Protein AF-A0A960TYN6-F1 (afdb_monomer_lite)

Foldseek 3Di:
DDPDDPFDLCLLLVQQLQLCLVPNNVSSALVSSCVRSVHDSVVVCVVQVHSVSSVVVSVVVLVVVLVVVLVVLCPDPPNVSSVVCSVCSVVVCCVVPVSSND

Sequence (102 aa):
MGRSSKYSKEQIVTSAAELIAEGGVQAATMTAIAKRSGAPIGSLYHRYPSREALLAELWLDLIEQFQAGLTSTLDGDPPLEAAVATALYAVRWTREKPVESR

Secondary structure (DSSP, 8-state):
-PPPPSS-HHHHHHHHHHHHHHH-GGG--HHHHHHHHT--HHHHHHH-SSHHHHHHHHHHHHHHHHHHHHHHTTT-SSHHHHHHHHHHHHHHHHHH-TTTT-

Radius of gyration: 16.77 Å; chains: 1; bounding box: 36×18×50 Å

Structure (mmCIF, N/CA/C/O backbone):
data_AF-A0A960TYN6-F1
#
_entry.id   AF-A0A960TYN6-F1
#
loop_
_atom_site.group_PDB
_atom_site.id
_atom_site.type_symbol
_atom_site.label_atom_id
_atom_site.label_alt_id
_atom_site.label_comp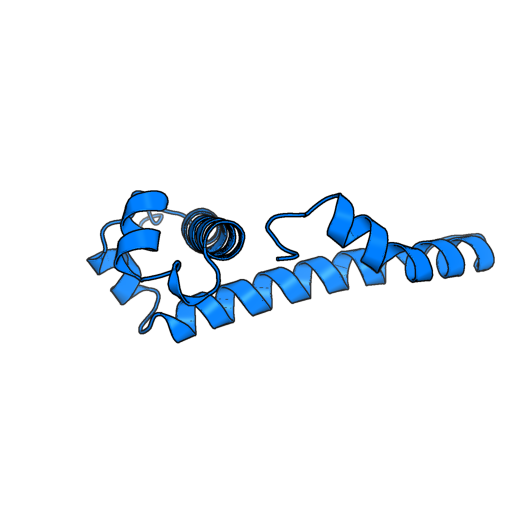_id
_atom_site.label_asym_id
_atom_site.label_entity_id
_atom_site.label_seq_id
_atom_site.pdbx_PDB_ins_code
_atom_site.Cartn_x
_atom_site.Cartn_y
_atom_site.Cartn_z
_atom_site.occupancy
_atom_site.B_iso_or_equiv
_atom_site.auth_seq_id
_atom_site.auth_comp_id
_atom_site.auth_asym_id
_atom_site.auth_atom_id
_atom_site.pdbx_PDB_model_num
ATOM 1 N N . MET A 1 1 ? 15.837 1.195 24.377 1.00 37.19 1 MET A N 1
ATOM 2 C CA . MET A 1 1 ? 15.425 0.151 23.413 1.00 37.19 1 MET A CA 1
ATOM 3 C C . MET A 1 1 ? 13.909 0.043 23.450 1.00 37.19 1 MET A C 1
ATOM 5 O O . MET A 1 1 ? 13.371 -0.425 24.446 1.00 37.19 1 MET A O 1
ATOM 9 N N . GLY A 1 2 ? 13.218 0.586 22.444 1.00 51.34 2 GLY A N 1
ATOM 10 C CA . GLY A 1 2 ? 11.756 0.528 22.366 1.00 51.34 2 GLY A CA 1
ATOM 11 C C . GLY A 1 2 ? 11.295 -0.916 22.185 1.00 51.34 2 GLY A C 1
ATOM 12 O O . GLY A 1 2 ? 11.890 -1.656 21.405 1.00 51.34 2 GLY A O 1
ATOM 13 N N . ARG A 1 3 ? 10.274 -1.333 22.942 1.00 54.22 3 ARG A N 1
ATOM 14 C CA . ARG A 1 3 ? 9.637 -2.648 22.790 1.00 54.22 3 ARG A CA 1
ATOM 15 C C . ARG A 1 3 ? 9.293 -2.856 21.313 1.00 54.22 3 ARG A C 1
ATOM 17 O O . ARG A 1 3 ? 8.551 -2.047 20.760 1.00 54.22 3 ARG A O 1
ATOM 24 N N . SER A 1 4 ? 9.813 -3.926 20.706 1.00 54.16 4 SER A N 1
ATOM 25 C CA . SER A 1 4 ? 9.393 -4.357 19.370 1.00 54.16 4 SER A CA 1
ATOM 26 C C . SER A 1 4 ? 7.867 -4.436 19.354 1.00 54.16 4 SER A C 1
ATOM 28 O O . SER A 1 4 ? 7.259 -5.103 20.199 1.00 54.16 4 SER A O 1
ATOM 30 N N . SER A 1 5 ? 7.249 -3.658 18.469 1.00 64.44 5 SER A N 1
ATOM 31 C CA . SER A 1 5 ? 5.806 -3.683 18.273 1.00 64.44 5 SER A CA 1
ATOM 32 C C . SER A 1 5 ? 5.436 -5.107 17.873 1.00 64.44 5 SER A C 1
ATOM 34 O O . SER A 1 5 ? 5.907 -5.584 16.849 1.00 64.44 5 SER A O 1
ATOM 36 N N . LYS A 1 6 ? 4.600 -5.793 18.667 1.00 69.50 6 LYS A N 1
ATOM 37 C CA . LYS A 1 6 ? 4.150 -7.166 18.355 1.00 69.50 6 LYS A CA 1
ATOM 38 C C . LYS A 1 6 ? 3.460 -7.285 16.986 1.00 69.50 6 LYS A C 1
ATOM 40 O O . LYS A 1 6 ? 3.333 -8.393 16.484 1.00 69.50 6 LYS A O 1
ATOM 45 N N . TYR A 1 7 ? 3.033 -6.157 16.423 1.00 77.94 7 TYR A N 1
ATOM 46 C CA . TYR A 1 7 ? 2.420 -6.039 15.106 1.00 77.94 7 TYR A CA 1
ATOM 47 C C . TYR A 1 7 ? 3.256 -5.083 14.271 1.00 77.94 7 TYR A C 1
ATOM 49 O O . TYR A 1 7 ? 3.515 -3.950 14.709 1.00 77.94 7 TYR A O 1
ATOM 57 N N . SER A 1 8 ? 3.709 -5.551 13.116 1.00 85.38 8 SER A N 1
ATOM 58 C CA . SER A 1 8 ? 4.566 -4.758 12.243 1.00 85.38 8 SER A CA 1
ATOM 59 C C . SER A 1 8 ? 3.740 -3.716 11.483 1.00 85.38 8 SER A C 1
ATOM 61 O O . SER A 1 8 ? 2.522 -3.859 11.332 1.00 85.38 8 SER A O 1
ATOM 63 N N . LYS A 1 9 ? 4.393 -2.635 11.043 1.00 86.56 9 LYS A N 1
ATOM 64 C CA . LYS A 1 9 ? 3.768 -1.627 10.173 1.00 86.56 9 LYS A CA 1
ATOM 65 C C . LYS A 1 9 ? 3.205 -2.315 8.926 1.00 86.56 9 LYS A C 1
ATOM 67 O O . LYS A 1 9 ? 2.043 -2.123 8.583 1.00 86.56 9 LYS A O 1
ATOM 72 N N . GLU A 1 10 ? 4.007 -3.195 8.336 1.00 87.12 10 GLU A N 1
ATOM 73 C CA . GLU A 1 10 ? 3.689 -3.940 7.121 1.00 87.12 10 GLU A CA 1
ATOM 74 C C . GLU A 1 10 ? 2.401 -4.754 7.291 1.00 87.12 10 GLU A C 1
ATOM 76 O O . GLU A 1 10 ? 1.524 -4.685 6.442 1.00 87.12 10 GLU A O 1
ATOM 81 N N . GLN A 1 11 ? 2.207 -5.448 8.419 1.00 91.25 11 GLN A N 1
ATOM 82 C CA . GLN A 1 11 ? 0.976 -6.216 8.661 1.00 91.25 11 GLN A CA 1
ATOM 83 C C . GLN A 1 11 ? -0.287 -5.342 8.676 1.00 91.25 11 GLN A C 1
ATOM 85 O O . GLN A 1 11 ? -1.336 -5.752 8.172 1.00 91.25 11 GLN A O 1
ATOM 90 N N . ILE A 1 12 ? -0.205 -4.149 9.270 1.00 94.12 12 ILE A N 1
ATOM 91 C CA . ILE A 1 12 ? -1.338 -3.220 9.369 1.00 94.12 12 ILE A CA 1
ATOM 92 C C . ILE A 1 12 ? -1.662 -2.637 7.990 1.00 94.12 12 ILE A C 1
ATOM 94 O O . ILE A 1 12 ? -2.824 -2.634 7.581 1.00 94.12 12 ILE A O 1
ATOM 98 N N . VAL A 1 13 ? -0.632 -2.189 7.272 1.00 93.69 13 VAL A N 1
ATOM 99 C CA . VAL A 1 13 ? -0.743 -1.595 5.937 1.00 93.69 13 VAL A CA 1
ATOM 100 C C . VAL A 1 13 ? -1.257 -2.622 4.919 1.00 93.69 13 VAL A C 1
ATOM 102 O O . VAL A 1 13 ? -2.229 -2.342 4.218 1.00 93.69 13 VAL A O 1
ATOM 105 N N . THR A 1 14 ? -0.720 -3.848 4.913 1.00 93.56 14 THR A N 1
ATOM 106 C CA . THR A 1 14 ? -1.207 -4.944 4.054 1.00 93.56 14 THR A CA 1
ATOM 107 C C . THR A 1 14 ? -2.666 -5.288 4.348 1.00 93.56 14 THR A C 1
ATOM 109 O O . THR A 1 14 ? -3.463 -5.428 3.424 1.00 93.56 14 THR A O 1
ATOM 112 N N . SER A 1 15 ? -3.063 -5.341 5.625 1.00 96.31 15 SER A N 1
ATOM 113 C CA . SER A 1 15 ? -4.465 -5.592 5.994 1.00 96.31 15 SER A CA 1
ATOM 114 C C . SER A 1 15 ? -5.411 -4.518 5.451 1.00 96.31 15 SER A C 1
ATOM 116 O O . SER A 1 15 ? -6.542 -4.824 5.073 1.00 96.31 15 SER A O 1
ATOM 118 N N . ALA A 1 16 ? -4.974 -3.256 5.425 1.00 97.12 16 ALA A N 1
ATOM 119 C CA . ALA A 1 16 ? -5.750 -2.178 4.828 1.00 97.12 16 ALA A CA 1
ATOM 120 C C . ALA A 1 16 ? -5.857 -2.340 3.306 1.00 97.12 16 ALA A C 1
ATOM 122 O O . ALA A 1 16 ? -6.967 -2.259 2.789 1.00 97.12 16 ALA A O 1
ATOM 123 N N . ALA A 1 17 ? -4.755 -2.644 2.613 1.00 96.81 17 ALA A N 1
ATOM 124 C CA . ALA A 1 17 ? -4.754 -2.882 1.167 1.00 96.81 17 ALA A CA 1
ATOM 125 C C . ALA A 1 17 ? -5.716 -4.011 0.761 1.00 96.81 17 ALA A C 1
ATOM 127 O O . ALA A 1 17 ? -6.529 -3.838 -0.143 1.00 96.81 17 ALA A O 1
ATOM 128 N N . GLU A 1 18 ? -5.700 -5.137 1.477 1.00 96.94 18 GLU A N 1
ATOM 129 C CA . GLU A 1 18 ? -6.606 -6.262 1.212 1.00 96.94 18 GLU A CA 1
ATOM 130 C C . GLU A 1 18 ? -8.081 -5.881 1.386 1.00 96.94 18 GLU A C 1
ATOM 132 O O . GLU A 1 18 ? -8.914 -6.214 0.546 1.00 96.94 18 GLU A O 1
ATOM 137 N N . LEU A 1 19 ? -8.418 -5.141 2.448 1.00 98.00 19 LEU A N 1
ATOM 138 C CA . LEU A 1 19 ? -9.790 -4.677 2.668 1.00 98.00 19 LEU A CA 1
ATOM 139 C C . LEU A 1 19 ? -10.260 -3.740 1.549 1.00 98.00 19 LEU A C 1
ATOM 141 O O . LEU A 1 19 ? -11.413 -3.831 1.127 1.00 98.00 19 LEU A O 1
ATOM 145 N N . ILE A 1 20 ? -9.376 -2.869 1.055 1.00 97.50 20 ILE A N 1
ATOM 146 C CA . ILE A 1 20 ? -9.670 -1.990 -0.084 1.00 97.50 20 ILE A CA 1
ATOM 147 C C . ILE A 1 20 ? -9.894 -2.819 -1.349 1.00 97.50 20 ILE A C 1
ATOM 149 O O . ILE A 1 20 ? -10.896 -2.629 -2.034 1.00 97.50 20 ILE A O 1
ATOM 153 N N . ALA A 1 21 ? -9.021 -3.787 -1.619 1.00 95.94 21 ALA A N 1
ATOM 154 C CA . ALA A 1 21 ? -9.122 -4.662 -2.781 1.00 95.94 21 ALA A CA 1
ATOM 155 C C . ALA A 1 21 ? -10.385 -5.544 -2.780 1.00 95.94 21 ALA A C 1
ATOM 157 O O . ALA A 1 21 ? -10.846 -5.959 -3.848 1.00 95.94 21 ALA A O 1
ATOM 158 N N . GLU A 1 22 ? -10.930 -5.865 -1.605 1.00 96.50 22 GLU A N 1
ATOM 159 C CA . GLU A 1 22 ? -12.142 -6.673 -1.441 1.00 96.50 22 GLU A CA 1
ATOM 160 C C . GLU A 1 22 ? -13.438 -5.851 -1.489 1.00 96.50 22 GLU A C 1
ATOM 162 O O . GLU A 1 22 ? -14.433 -6.319 -2.041 1.00 96.50 22 GLU A O 1
ATOM 167 N N . GLY A 1 23 ? -13.453 -4.652 -0.895 1.00 95.56 23 GLY A N 1
ATOM 168 C CA . GLY A 1 23 ? -14.692 -3.903 -0.643 1.00 95.56 23 GLY A CA 1
ATOM 169 C C . GLY A 1 23 ? -14.604 -2.395 -0.869 1.00 95.56 23 GLY A C 1
ATOM 170 O O . GLY A 1 23 ? -15.478 -1.655 -0.416 1.00 95.56 23 GLY A O 1
ATOM 171 N N . GLY A 1 24 ? -13.557 -1.932 -1.546 1.00 95.62 24 GLY A N 1
ATOM 172 C CA . GLY A 1 24 ? -13.282 -0.521 -1.770 1.00 95.62 24 GLY A CA 1
ATOM 173 C C . GLY A 1 24 ? -12.787 0.202 -0.518 1.00 95.62 24 GLY A C 1
ATOM 174 O O . GLY A 1 24 ? -12.722 -0.336 0.590 1.00 95.62 24 GLY A O 1
ATOM 175 N N . VAL A 1 25 ? -12.453 1.481 -0.688 1.00 95.12 25 VAL A N 1
ATOM 176 C CA . VAL A 1 25 ? -11.833 2.317 0.354 1.00 95.12 25 VAL A CA 1
ATOM 177 C C . VAL A 1 25 ? -12.665 2.352 1.646 1.00 95.12 25 VAL A C 1
ATOM 179 O O . VAL A 1 25 ? -12.122 2.427 2.749 1.00 95.12 25 VAL A O 1
ATOM 182 N N . GLN A 1 26 ? -13.990 2.257 1.539 1.00 95.81 26 GLN A N 1
ATOM 183 C CA . GLN A 1 26 ? -14.933 2.281 2.659 1.00 95.81 26 GLN A CA 1
ATOM 184 C C . GLN A 1 26 ? -14.851 1.022 3.540 1.00 95.81 26 GLN A C 1
ATOM 186 O O . GLN A 1 26 ? -15.126 1.113 4.736 1.00 95.81 26 GLN A O 1
ATOM 191 N N . ALA A 1 27 ? -14.434 -0.126 2.993 1.00 97.31 27 ALA A N 1
ATOM 192 C CA . ALA A 1 27 ? -14.278 -1.369 3.752 1.00 97.31 27 ALA A CA 1
ATOM 193 C C . ALA A 1 27 ? -13.091 -1.323 4.733 1.00 97.31 27 ALA A C 1
ATOM 195 O O . ALA A 1 27 ? -13.127 -1.955 5.793 1.00 97.31 27 ALA A O 1
ATOM 196 N N . ALA A 1 28 ? -12.068 -0.517 4.433 1.00 97.50 28 ALA A N 1
ATOM 197 C CA . ALA A 1 28 ? -10.903 -0.298 5.285 1.00 97.50 28 ALA A CA 1
ATOM 198 C C . ALA A 1 28 ? -11.213 0.655 6.456 1.00 97.50 28 ALA A C 1
ATOM 200 O O . ALA A 1 28 ? -10.713 1.778 6.546 1.00 97.50 28 ALA A O 1
ATOM 201 N N . THR A 1 29 ? -12.080 0.216 7.368 1.00 97.81 29 THR A N 1
ATOM 202 C CA . THR A 1 29 ? -12.332 0.907 8.642 1.00 97.81 29 THR A CA 1
ATOM 203 C C . THR A 1 29 ? -11.253 0.560 9.670 1.00 97.81 29 THR A C 1
ATOM 205 O O . THR A 1 29 ? -10.708 -0.541 9.644 1.00 97.81 29 THR A O 1
ATOM 208 N N . MET A 1 30 ? -10.993 1.439 10.645 1.00 97.50 30 MET A N 1
ATOM 209 C CA . MET A 1 30 ? -10.026 1.159 11.727 1.00 97.50 30 MET A CA 1
ATOM 210 C C . MET A 1 30 ? -10.322 -0.155 12.464 1.00 97.50 30 MET A C 1
ATOM 212 O O . MET A 1 30 ? -9.409 -0.900 12.809 1.00 97.50 30 MET A O 1
ATOM 216 N N . THR A 1 31 ? -11.604 -0.475 12.657 1.00 97.69 31 THR A N 1
ATOM 217 C CA . THR A 1 31 ? -12.025 -1.726 13.303 1.00 97.69 31 THR A CA 1
ATOM 218 C C . THR A 1 31 ? -11.777 -2.938 12.408 1.00 97.69 31 THR A C 1
ATOM 220 O O . THR A 1 31 ? -11.281 -3.957 12.887 1.00 97.69 31 THR A O 1
ATOM 223 N N . ALA A 1 32 ? -12.082 -2.840 11.110 1.00 98.12 32 ALA A N 1
ATOM 224 C CA . ALA A 1 32 ? -11.824 -3.918 10.159 1.00 98.12 32 ALA A CA 1
ATOM 225 C C . ALA A 1 32 ? -10.319 -4.194 10.014 1.00 98.12 32 ALA A C 1
ATOM 227 O O . ALA A 1 32 ? -9.908 -5.353 10.046 1.00 98.12 32 ALA A O 1
ATOM 228 N N . ILE A 1 33 ? -9.498 -3.141 9.947 1.00 97.62 33 ILE A N 1
ATOM 229 C CA . ILE A 1 33 ? -8.037 -3.252 9.863 1.00 97.62 33 ILE A CA 1
ATOM 230 C C . ILE A 1 33 ? -7.473 -3.869 11.148 1.00 97.62 33 ILE A C 1
ATOM 232 O O . ILE A 1 33 ? -6.672 -4.798 11.074 1.00 97.62 33 ILE A O 1
ATOM 236 N N . ALA A 1 34 ? -7.919 -3.425 12.329 1.00 96.06 34 ALA A N 1
ATOM 237 C CA . ALA A 1 34 ? -7.516 -4.018 13.609 1.00 96.06 34 ALA A CA 1
ATOM 238 C C . ALA A 1 34 ? -7.859 -5.516 13.668 1.00 96.06 34 ALA A C 1
ATOM 240 O O . ALA A 1 34 ? -7.017 -6.345 14.008 1.00 96.06 34 ALA A O 1
ATOM 241 N N . LYS A 1 35 ? -9.084 -5.877 13.265 1.00 96.69 35 LYS A N 1
ATOM 242 C CA . LYS A 1 35 ? -9.543 -7.270 13.236 1.00 96.69 35 LYS A CA 1
ATOM 243 C C . LYS A 1 35 ? -8.702 -8.134 12.295 1.00 96.69 35 LYS A C 1
ATOM 245 O O . LYS A 1 35 ? -8.330 -9.236 12.681 1.00 96.69 35 LYS A O 1
ATOM 250 N N . ARG A 1 36 ? -8.414 -7.653 11.081 1.00 96.38 36 ARG A N 1
ATOM 251 C CA . ARG A 1 36 ? -7.652 -8.405 10.072 1.00 96.38 36 ARG A CA 1
ATOM 252 C C . ARG A 1 36 ? -6.171 -8.527 10.430 1.00 96.38 36 ARG A C 1
ATOM 254 O O . ARG A 1 36 ? -5.625 -9.619 10.364 1.00 96.38 36 ARG A O 1
ATOM 261 N N . SER A 1 37 ? -5.555 -7.438 10.886 1.00 95.19 37 SER A N 1
ATOM 262 C CA . SER A 1 37 ? -4.142 -7.424 11.297 1.00 95.19 37 SER A CA 1
ATOM 263 C C . SER A 1 37 ? -3.877 -8.163 12.615 1.00 95.19 37 SER A C 1
ATOM 265 O O . SER A 1 37 ? -2.726 -8.426 12.959 1.00 95.19 37 SER A O 1
ATOM 267 N N . GLY A 1 38 ? -4.925 -8.458 13.393 1.00 93.94 38 GLY A N 1
ATOM 268 C CA . GLY A 1 38 ? -4.815 -9.015 14.742 1.00 93.94 38 GLY A CA 1
ATOM 269 C C . GLY A 1 38 ? -4.291 -8.019 15.784 1.00 93.94 38 GLY A C 1
ATOM 270 O O . GLY A 1 38 ? -4.083 -8.402 16.939 1.00 93.94 38 GLY A O 1
ATOM 271 N N . ALA A 1 39 ? -4.076 -6.757 15.401 1.00 92.94 39 ALA A N 1
ATOM 272 C CA . ALA A 1 39 ? -3.600 -5.708 16.286 1.00 92.94 39 ALA A CA 1
ATOM 273 C C . ALA A 1 39 ? -4.746 -5.155 17.157 1.00 92.94 39 ALA A C 1
ATOM 275 O O . ALA A 1 39 ? -5.848 -4.913 16.658 1.00 92.94 39 ALA A O 1
ATOM 276 N N . PRO A 1 40 ? -4.510 -4.877 18.454 1.00 93.31 40 PRO A N 1
ATOM 277 C CA . PRO A 1 40 ? -5.480 -4.173 19.280 1.00 93.31 40 PRO A CA 1
ATOM 278 C C . PRO A 1 40 ? -5.822 -2.811 18.675 1.00 93.31 40 PRO A C 1
ATOM 280 O O . PRO A 1 40 ? -4.928 -2.038 18.328 1.00 93.31 40 PRO A O 1
ATOM 283 N N . ILE A 1 41 ? -7.111 -2.473 18.624 1.00 94.75 41 ILE A N 1
ATOM 284 C CA . ILE A 1 41 ? -7.569 -1.213 18.023 1.00 94.75 41 ILE A CA 1
ATOM 285 C C . ILE A 1 41 ? -6.932 0.022 18.683 1.00 94.75 41 ILE A C 1
ATOM 287 O O . ILE A 1 41 ? -6.574 0.976 17.997 1.00 94.75 41 ILE A O 1
ATOM 291 N N . GLY A 1 42 ? -6.690 -0.026 20.000 1.00 92.44 42 GLY A N 1
ATOM 292 C CA . GLY A 1 42 ? -5.987 1.037 20.725 1.00 92.44 42 GLY A CA 1
ATOM 293 C C . GLY A 1 42 ? -4.526 1.204 20.292 1.00 92.44 42 GLY A C 1
ATOM 294 O O . GLY A 1 42 ? -4.037 2.326 20.212 1.00 92.44 42 GLY A O 1
ATOM 295 N N . SER A 1 43 ? -3.834 0.113 19.945 1.00 90.19 43 SER A N 1
ATOM 296 C CA . SER A 1 43 ? -2.480 0.179 19.376 1.00 90.19 43 SER A CA 1
ATOM 297 C C . SER A 1 43 ? -2.484 0.763 17.965 1.00 90.19 43 SER A C 1
ATOM 299 O O . SER A 1 43 ? -1.547 1.471 17.603 1.00 90.19 43 SER A O 1
ATOM 301 N N . LEU A 1 44 ? -3.545 0.503 17.195 1.00 93.38 44 LEU A N 1
ATOM 302 C CA . LEU A 1 44 ? -3.747 1.103 15.880 1.00 93.38 44 LEU A CA 1
ATOM 303 C C . LEU A 1 44 ? -3.900 2.621 15.990 1.00 93.38 44 LEU A C 1
ATOM 305 O O . LEU A 1 44 ? -3.143 3.334 15.348 1.00 93.38 44 LEU A O 1
ATOM 309 N N . TYR A 1 45 ? -4.793 3.111 16.858 1.00 94.00 45 TYR A N 1
ATOM 310 C CA . TYR A 1 45 ? -4.991 4.552 17.074 1.00 94.00 45 TYR A CA 1
ATOM 311 C C . TYR A 1 45 ? -3.772 5.257 17.674 1.00 94.00 45 TYR A C 1
ATOM 313 O O . TYR A 1 45 ? -3.520 6.421 17.379 1.00 94.00 45 TYR A O 1
ATOM 321 N N . HIS A 1 46 ? -2.987 4.558 18.496 1.00 91.94 46 HIS A N 1
ATOM 322 C CA . HIS A 1 46 ? -1.727 5.098 19.003 1.00 91.94 46 HIS A CA 1
ATOM 323 C C . HIS A 1 46 ? -0.712 5.346 17.876 1.00 91.94 46 HIS A C 1
ATOM 325 O O . HIS A 1 46 ? 0.105 6.258 17.973 1.00 91.94 46 HIS A O 1
ATOM 331 N N . ARG A 1 47 ? -0.709 4.513 16.828 1.00 92.00 47 ARG A N 1
ATOM 332 C CA . ARG A 1 47 ? 0.220 4.650 15.697 1.00 92.00 47 ARG A CA 1
ATOM 333 C C . ARG A 1 47 ? -0.326 5.552 14.598 1.00 92.00 47 ARG A C 1
ATOM 335 O O . ARG A 1 47 ? 0.408 6.373 14.065 1.00 92.00 47 ARG A O 1
ATOM 342 N N . TYR A 1 48 ? -1.605 5.397 14.298 1.00 94.88 48 TYR A N 1
ATOM 343 C CA . TYR A 1 48 ? -2.317 6.102 13.252 1.00 94.88 48 TYR A CA 1
ATOM 344 C C . TYR A 1 48 ? -3.412 6.949 13.899 1.00 94.88 48 TYR A C 1
ATOM 346 O O . TYR A 1 48 ? -4.432 6.399 14.322 1.00 94.88 48 TYR A O 1
ATOM 354 N N . PRO A 1 49 ? -3.234 8.278 13.985 1.00 93.81 49 PRO A N 1
ATOM 355 C CA . PRO A 1 49 ? -4.190 9.148 14.669 1.00 93.81 49 PRO A CA 1
ATOM 356 C C . PRO A 1 49 ? -5.572 9.154 13.999 1.00 93.81 49 PRO A C 1
ATOM 358 O O . PRO A 1 49 ? -6.569 9.486 14.638 1.00 93.81 49 PRO A O 1
ATOM 361 N N . SER A 1 50 ? -5.652 8.767 12.724 1.00 96.06 50 SER A N 1
ATOM 362 C CA . SER A 1 50 ? -6.898 8.611 11.981 1.00 96.06 50 SER A CA 1
ATOM 363 C C . SER A 1 50 ? -6.799 7.486 10.950 1.00 96.06 50 SER A C 1
ATOM 365 O O . SER A 1 50 ? -5.710 7.012 10.615 1.00 96.06 50 SER A O 1
ATOM 367 N N . ARG A 1 51 ? -7.957 7.088 10.409 1.00 95.75 51 ARG A N 1
ATOM 368 C CA . ARG A 1 51 ? -8.032 6.188 9.253 1.00 95.75 51 ARG A CA 1
ATOM 369 C C . ARG A 1 51 ? -7.287 6.784 8.064 1.00 95.75 51 ARG A C 1
ATOM 371 O O . ARG A 1 51 ? -6.554 6.084 7.383 1.00 95.75 51 ARG A O 1
ATOM 378 N N . GLU A 1 52 ? -7.452 8.078 7.841 1.00 97.06 52 GLU A N 1
ATOM 379 C CA . GLU A 1 52 ? -6.858 8.806 6.726 1.00 97.06 52 GLU A CA 1
ATOM 380 C C . GLU A 1 52 ? -5.330 8.821 6.830 1.00 97.06 52 GLU A C 1
ATOM 382 O O . GLU A 1 52 ? -4.664 8.649 5.817 1.00 97.06 52 GLU A O 1
ATOM 387 N N . ALA A 1 53 ? -4.770 8.936 8.041 1.00 96.44 53 ALA A N 1
ATOM 388 C CA . ALA A 1 53 ? -3.327 8.843 8.257 1.00 96.44 53 ALA A CA 1
ATOM 389 C C . ALA A 1 53 ? -2.777 7.454 7.888 1.00 96.44 53 ALA A C 1
ATOM 391 O O . ALA A 1 53 ? -1.741 7.356 7.238 1.00 96.44 53 ALA A O 1
ATOM 392 N N . LEU A 1 54 ? -3.496 6.385 8.249 1.00 96.19 54 LEU A N 1
ATOM 393 C CA . LEU A 1 54 ? -3.134 5.018 7.866 1.00 96.19 54 LEU A CA 1
ATOM 394 C C . LEU A 1 54 ? -3.207 4.829 6.347 1.00 96.19 54 LEU A C 1
ATOM 396 O O . LEU A 1 54 ? -2.281 4.299 5.743 1.00 96.19 54 LEU A O 1
ATOM 400 N N . LEU A 1 55 ? -4.291 5.292 5.720 1.00 96.50 55 LEU A N 1
ATOM 401 C CA . LEU A 1 55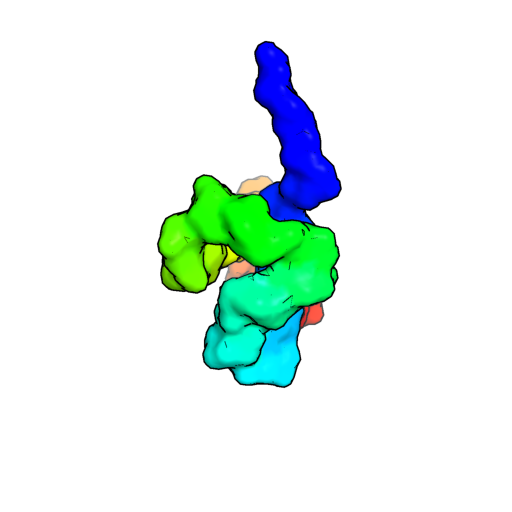 ? -4.469 5.180 4.273 1.00 96.50 55 LEU A CA 1
ATOM 402 C C . LEU A 1 55 ? -3.449 6.015 3.487 1.00 96.50 55 LEU A C 1
ATOM 404 O O . LEU A 1 55 ? -3.014 5.584 2.423 1.00 96.50 55 LEU A O 1
ATOM 408 N N . ALA A 1 56 ? -3.041 7.173 4.008 1.00 96.12 56 ALA A N 1
ATOM 409 C CA . ALA A 1 56 ? -1.968 7.969 3.423 1.00 96.12 56 ALA A CA 1
ATOM 410 C C . ALA A 1 56 ? -0.623 7.234 3.487 1.00 96.12 56 ALA A C 1
ATOM 412 O O . ALA A 1 56 ? 0.105 7.220 2.500 1.00 96.12 56 ALA A O 1
ATOM 413 N N . GLU A 1 57 ? -0.310 6.585 4.611 1.00 95.19 57 GLU A N 1
ATOM 414 C CA . GLU A 1 57 ? 0.906 5.776 4.741 1.00 95.19 57 GLU A CA 1
ATOM 415 C C . GLU A 1 57 ? 0.892 4.571 3.794 1.00 95.19 57 GLU A C 1
ATOM 417 O O . GLU A 1 57 ? 1.878 4.334 3.106 1.00 95.19 57 GLU A O 1
ATOM 422 N N . LEU A 1 58 ? -0.246 3.876 3.675 1.00 95.56 58 LEU A N 1
ATOM 423 C CA . LEU A 1 58 ? -0.429 2.825 2.672 1.00 95.56 58 LEU A CA 1
ATOM 424 C C . LEU A 1 58 ? -0.170 3.351 1.254 1.00 95.56 58 LEU A C 1
ATOM 426 O O . LEU A 1 58 ? 0.559 2.727 0.491 1.00 95.56 58 LEU A O 1
ATOM 430 N N . TRP A 1 59 ? -0.756 4.494 0.895 1.00 95.56 59 TRP A N 1
ATOM 431 C CA . TRP A 1 59 ? -0.568 5.086 -0.427 1.00 95.56 59 TRP A CA 1
ATOM 432 C C . TRP A 1 59 ? 0.902 5.416 -0.713 1.00 95.56 59 TRP A C 1
ATOM 434 O O . TRP A 1 59 ? 1.396 5.100 -1.795 1.00 95.56 59 TRP A O 1
ATOM 444 N N . LEU A 1 60 ? 1.598 6.017 0.258 1.00 95.44 60 LEU A N 1
ATOM 445 C CA . LEU A 1 60 ? 3.022 6.342 0.152 1.00 95.44 60 LEU A CA 1
ATOM 446 C C . LEU A 1 60 ? 3.876 5.078 -0.016 1.00 95.44 60 LEU A C 1
ATOM 448 O O . LEU A 1 60 ? 4.681 5.005 -0.941 1.00 95.44 60 LEU A O 1
ATOM 452 N N . ASP A 1 61 ? 3.631 4.047 0.792 1.00 93.69 61 ASP A N 1
ATOM 453 C CA . ASP A 1 61 ? 4.354 2.778 0.686 1.00 93.69 61 ASP A CA 1
ATOM 454 C C . ASP A 1 61 ? 4.138 2.114 -0.693 1.00 93.69 61 ASP A C 1
ATOM 456 O O . ASP A 1 61 ? 5.060 1.510 -1.247 1.00 93.69 61 ASP A O 1
ATOM 460 N N . LEU A 1 62 ? 2.934 2.205 -1.272 1.00 94.62 62 LEU A N 1
ATOM 461 C CA . LEU A 1 62 ? 2.636 1.631 -2.590 1.00 94.62 62 LEU A CA 1
ATOM 462 C C . LEU A 1 62 ? 3.281 2.414 -3.736 1.00 94.62 62 LEU A C 1
ATOM 464 O O . LEU A 1 62 ? 3.858 1.803 -4.640 1.00 94.62 62 LEU A O 1
ATOM 468 N N . ILE A 1 63 ? 3.202 3.749 -3.711 1.00 95.62 63 ILE A N 1
ATOM 469 C CA . ILE A 1 63 ? 3.784 4.574 -4.775 1.00 95.62 63 ILE A CA 1
ATOM 470 C C . ILE A 1 63 ? 5.312 4.495 -4.765 1.00 95.62 63 ILE A C 1
ATOM 472 O O . ILE A 1 63 ? 5.913 4.431 -5.835 1.00 95.62 63 ILE A O 1
ATOM 476 N N . GLU A 1 64 ? 5.938 4.411 -3.588 1.00 95.75 64 GLU A N 1
ATOM 477 C CA . GLU A 1 64 ? 7.386 4.228 -3.461 1.00 95.75 64 GLU A CA 1
ATOM 478 C C . GLU A 1 64 ? 7.838 2.892 -4.061 1.00 95.75 64 GLU A C 1
ATOM 480 O O . GLU A 1 64 ? 8.775 2.863 -4.860 1.00 95.75 64 GLU A O 1
ATOM 485 N N . GLN A 1 65 ? 7.147 1.785 -3.758 1.00 94.31 65 GLN A N 1
ATOM 486 C CA . GLN A 1 65 ? 7.480 0.487 -4.356 1.00 94.31 65 GLN A CA 1
ATOM 487 C C . GLN A 1 65 ? 7.282 0.484 -5.877 1.00 94.31 65 GLN A C 1
ATOM 489 O O . GLN A 1 65 ? 8.107 -0.065 -6.613 1.00 94.31 65 GLN A O 1
ATOM 494 N N . PHE A 1 66 ? 6.202 1.108 -6.356 1.00 95.62 66 PHE A N 1
ATOM 495 C CA . PHE A 1 66 ? 5.942 1.236 -7.784 1.00 95.62 66 PHE A CA 1
ATOM 496 C C . PHE A 1 66 ? 7.063 2.015 -8.483 1.00 95.62 66 PHE A C 1
ATOM 498 O O . PHE A 1 66 ? 7.623 1.537 -9.469 1.00 95.62 66 PHE A O 1
ATOM 505 N N . GLN A 1 67 ? 7.425 3.185 -7.951 1.00 96.00 67 GLN A N 1
ATOM 506 C CA . GLN A 1 67 ? 8.479 4.039 -8.497 1.00 96.00 67 GLN A CA 1
ATOM 507 C C . GLN A 1 67 ? 9.849 3.366 -8.454 1.00 96.00 67 GLN A C 1
ATOM 509 O O . GLN A 1 6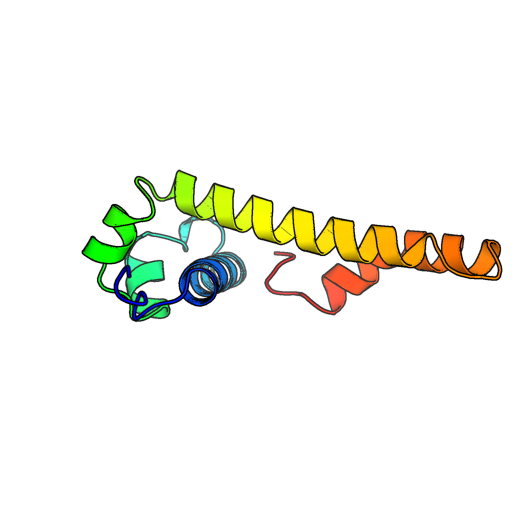7 ? 10.604 3.477 -9.419 1.00 96.00 67 GLN A O 1
ATOM 514 N N . ALA A 1 68 ? 10.165 2.646 -7.376 1.00 95.81 68 ALA A N 1
ATOM 515 C CA . ALA A 1 68 ? 11.423 1.923 -7.248 1.00 95.81 68 ALA A CA 1
ATOM 516 C C . ALA A 1 68 ? 11.596 0.883 -8.363 1.00 95.81 68 ALA A C 1
ATOM 518 O O . ALA A 1 68 ? 12.636 0.859 -9.021 1.00 95.81 68 ALA A O 1
ATOM 519 N N . GLY A 1 69 ? 10.577 0.059 -8.627 1.00 95.00 69 GLY A N 1
ATOM 520 C CA . GLY A 1 69 ? 10.665 -0.919 -9.711 1.00 95.00 69 GLY A CA 1
ATOM 521 C C . GLY A 1 69 ? 10.532 -0.307 -11.110 1.00 95.00 69 GLY A C 1
ATOM 522 O O . GLY A 1 69 ? 11.147 -0.811 -12.040 1.00 95.00 69 GLY A O 1
ATOM 523 N N . LEU A 1 70 ? 9.819 0.813 -11.275 1.00 95.38 70 LEU A N 1
ATOM 524 C CA . LEU A 1 70 ? 9.823 1.557 -12.541 1.00 95.38 70 LEU A CA 1
ATOM 525 C C . LEU A 1 70 ? 11.213 2.139 -12.835 1.00 95.38 70 LEU A C 1
ATOM 527 O O . LEU A 1 70 ? 11.664 2.153 -13.974 1.00 95.38 70 LEU A O 1
ATOM 531 N N . THR A 1 71 ? 11.896 2.637 -11.807 1.00 95.56 71 THR A N 1
ATOM 532 C CA . THR A 1 71 ? 13.229 3.229 -11.956 1.00 95.56 71 THR A CA 1
ATOM 533 C C . THR A 1 71 ? 14.259 2.147 -12.257 1.00 95.56 71 THR A C 1
ATOM 535 O O . THR A 1 71 ? 15.121 2.352 -13.102 1.00 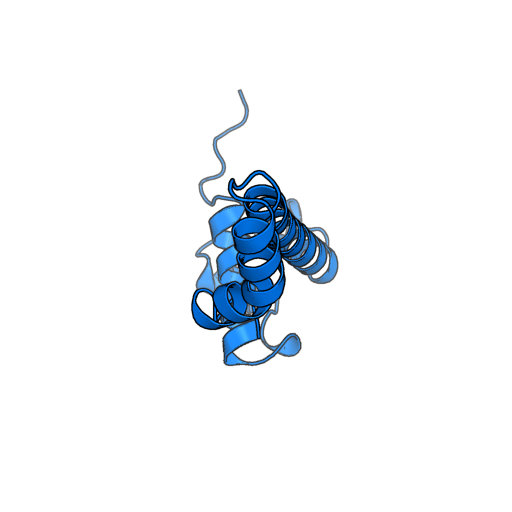95.56 71 THR A O 1
ATOM 538 N N . SER A 1 72 ? 14.130 0.960 -11.655 1.00 94.81 72 SER A N 1
ATOM 539 C CA . SER A 1 72 ? 15.059 -0.145 -11.911 1.00 94.81 72 SER A CA 1
ATOM 540 C C . SER A 1 72 ? 15.002 -0.688 -13.344 1.00 94.81 72 SER A C 1
ATOM 542 O O . SER A 1 72 ? 15.969 -1.301 -13.790 1.00 94.81 72 SER A O 1
ATOM 544 N N . THR A 1 73 ? 13.918 -0.452 -14.098 1.00 95.62 73 THR A N 1
ATOM 545 C CA . THR A 1 73 ? 13.867 -0.823 -15.522 1.00 95.62 73 THR A CA 1
ATOM 546 C C . THR A 1 73 ? 14.602 0.155 -16.436 1.00 95.62 73 THR A C 1
ATOM 548 O O . THR A 1 73 ? 14.887 -0.206 -17.577 1.00 95.62 73 THR A O 1
ATOM 551 N N . LEU A 1 74 ? 14.906 1.373 -15.970 1.00 93.06 74 LEU A N 1
ATOM 552 C CA . LEU A 1 74 ? 15.584 2.403 -16.768 1.00 93.06 74 LEU A CA 1
ATOM 553 C C . LEU A 1 74 ? 17.070 2.106 -16.979 1.00 93.06 74 LEU A C 1
ATOM 555 O O . LEU A 1 74 ? 17.616 2.478 -18.013 1.00 93.06 74 LEU A O 1
ATOM 559 N N . ASP A 1 75 ? 17.701 1.409 -16.036 1.00 90.88 75 ASP A N 1
ATOM 560 C CA . ASP A 1 75 ? 19.142 1.128 -16.049 1.00 90.88 75 ASP A CA 1
ATOM 561 C C . ASP A 1 75 ? 19.522 -0.089 -16.924 1.00 90.88 75 ASP A C 1
ATOM 563 O O . ASP A 1 75 ? 20.644 -0.593 -16.853 1.00 90.88 75 ASP A O 1
ATOM 567 N N . GLY A 1 76 ? 18.587 -0.603 -17.730 1.00 90.56 76 GLY A N 1
ATOM 568 C CA . GLY A 1 76 ? 18.807 -1.769 -18.589 1.00 90.56 76 GLY A CA 1
ATOM 569 C C . GLY A 1 76 ? 19.631 -1.478 -19.854 1.00 90.56 76 GLY A C 1
ATOM 570 O O . GLY A 1 76 ? 19.598 -0.381 -20.409 1.00 90.56 76 GLY A O 1
ATOM 571 N N . ASP A 1 77 ? 20.314 -2.508 -20.357 1.00 88.69 77 ASP A N 1
ATOM 572 C CA . ASP A 1 77 ? 21.077 -2.502 -21.613 1.00 88.69 77 ASP A CA 1
ATOM 573 C C . ASP A 1 77 ? 20.647 -3.725 -22.454 1.00 88.69 77 ASP A C 1
ATOM 575 O O . ASP A 1 77 ? 20.577 -4.823 -21.890 1.00 88.69 77 ASP A O 1
ATOM 579 N N . PRO A 1 78 ? 20.325 -3.587 -23.759 1.00 95.25 78 PRO A N 1
ATOM 580 C CA . PRO A 1 78 ? 20.362 -2.374 -24.586 1.00 95.25 78 PRO A CA 1
ATOM 581 C C . PRO A 1 78 ? 19.292 -1.322 -24.227 1.00 95.25 78 PRO A C 1
ATOM 583 O O . PRO A 1 78 ? 18.193 -1.687 -23.799 1.00 95.25 78 PRO A O 1
ATOM 586 N N . PRO A 1 79 ? 19.527 -0.014 -24.493 1.00 95.75 79 PRO A N 1
ATOM 587 C CA . PRO A 1 79 ? 18.592 1.059 -24.125 1.00 95.75 79 PRO A CA 1
ATOM 588 C C . PRO A 1 79 ? 17.177 0.894 -24.695 1.00 95.75 79 PRO A C 1
ATOM 590 O O . PRO A 1 79 ? 16.195 1.307 -24.080 1.00 95.75 79 PRO A O 1
ATOM 593 N N . LEU A 1 80 ? 17.051 0.273 -25.873 1.00 96.19 80 LEU A N 1
ATOM 594 C CA . LEU A 1 80 ? 15.749 -0.018 -26.473 1.00 96.19 80 LEU A CA 1
ATOM 595 C C . LEU A 1 80 ? 14.949 -1.029 -25.636 1.00 96.19 80 LEU A C 1
ATOM 597 O O . LEU A 1 80 ? 13.743 -0.864 -25.463 1.00 96.19 80 LEU A O 1
ATOM 601 N N . GLU A 1 81 ? 15.607 -2.054 -25.095 1.00 95.62 81 GLU A N 1
ATOM 602 C CA . GLU A 1 81 ? 14.956 -3.046 -24.237 1.00 95.62 81 GLU A CA 1
ATOM 603 C C . GLU A 1 81 ? 14.558 -2.440 -22.890 1.00 95.62 81 GLU A C 1
ATOM 605 O O . GLU A 1 81 ? 13.444 -2.686 -22.428 1.00 95.62 81 GLU A O 1
ATOM 610 N N . ALA A 1 82 ? 15.397 -1.575 -22.311 1.00 96.31 82 ALA A N 1
ATOM 611 C CA . ALA A 1 82 ? 15.066 -0.814 -21.105 1.00 96.31 82 ALA A CA 1
ATOM 612 C C . ALA A 1 82 ? 13.841 0.092 -21.305 1.00 96.31 82 ALA A C 1
ATOM 614 O O . ALA A 1 82 ? 12.929 0.114 -20.474 1.00 96.31 82 ALA A O 1
ATOM 615 N N . ALA A 1 83 ? 13.764 0.786 -22.446 1.00 95.56 83 ALA A N 1
ATOM 616 C CA . ALA A 1 83 ? 12.614 1.617 -22.792 1.00 95.56 83 ALA A CA 1
ATOM 617 C C . ALA A 1 83 ? 11.324 0.789 -22.912 1.00 95.56 83 ALA A C 1
ATOM 619 O O . ALA A 1 83 ? 10.291 1.167 -22.355 1.00 95.56 83 ALA A O 1
ATOM 620 N N . VAL A 1 84 ? 11.380 -0.369 -23.583 1.00 96.81 84 VAL A N 1
ATOM 621 C CA . VAL A 1 84 ? 10.235 -1.289 -23.692 1.00 96.81 84 VAL A CA 1
ATOM 622 C C . VAL A 1 84 ? 9.851 -1.859 -22.323 1.00 96.81 84 VAL A C 1
ATOM 624 O O . VAL A 1 84 ? 8.667 -1.906 -21.991 1.00 96.81 84 VAL A O 1
ATOM 627 N N . ALA A 1 85 ? 10.822 -2.266 -21.504 1.00 96.19 85 ALA A N 1
ATOM 628 C CA . ALA A 1 85 ? 10.577 -2.782 -20.160 1.00 96.19 85 ALA A CA 1
ATOM 629 C C . ALA A 1 85 ? 9.899 -1.735 -19.266 1.00 96.19 85 ALA A C 1
ATOM 631 O O . ALA A 1 85 ? 8.892 -2.048 -18.631 1.00 96.19 85 ALA A O 1
ATOM 632 N N . THR A 1 86 ? 10.390 -0.495 -19.294 1.00 96.69 86 THR A N 1
ATOM 633 C CA . THR A 1 86 ? 9.822 0.644 -18.561 1.00 96.69 86 THR A CA 1
ATOM 634 C C . THR A 1 86 ? 8.401 0.952 -19.029 1.00 96.69 86 THR A C 1
ATOM 636 O O . THR A 1 86 ? 7.492 1.070 -18.208 1.00 96.69 86 THR A O 1
ATOM 639 N N . ALA A 1 87 ? 8.165 0.999 -20.345 1.00 95.69 87 ALA A N 1
ATOM 640 C CA . ALA A 1 87 ? 6.833 1.237 -20.905 1.00 95.69 87 ALA A CA 1
ATOM 641 C C . ALA A 1 87 ? 5.818 0.149 -20.508 1.00 95.69 87 ALA A C 1
ATOM 643 O O . ALA A 1 87 ? 4.638 0.434 -20.310 1.00 95.69 87 ALA A O 1
ATOM 644 N N . LEU A 1 88 ? 6.270 -1.101 -20.364 1.00 96.62 88 LEU A N 1
ATOM 645 C CA . LEU A 1 88 ? 5.428 -2.228 -19.958 1.00 96.62 88 LEU A CA 1
ATOM 646 C C . LEU A 1 88 ? 5.314 -2.394 -18.437 1.00 96.62 88 LEU A C 1
ATOM 648 O O . LEU A 1 88 ? 4.473 -3.177 -17.984 1.00 96.62 88 LEU A O 1
ATOM 652 N N . TYR A 1 89 ? 6.135 -1.697 -17.647 1.00 96.88 89 TYR A N 1
ATOM 653 C CA . TYR A 1 89 ? 6.248 -1.927 -16.208 1.00 96.88 89 TYR A CA 1
ATOM 654 C C . TYR A 1 89 ? 4.918 -1.723 -15.483 1.00 96.88 89 TYR A C 1
ATOM 656 O O . TYR A 1 89 ? 4.516 -2.587 -14.710 1.00 96.88 89 TYR A O 1
ATOM 664 N N . ALA A 1 90 ? 4.182 -0.650 -15.791 1.00 93.81 90 ALA A N 1
ATOM 665 C CA . ALA A 1 90 ? 2.896 -0.378 -15.147 1.00 93.81 90 ALA A CA 1
ATOM 666 C C . ALA A 1 90 ? 1.896 -1.535 -15.314 1.00 93.81 90 ALA A C 1
ATOM 668 O O . ALA A 1 90 ? 1.264 -1.964 -14.352 1.00 93.81 90 ALA A O 1
ATOM 669 N N . VAL A 1 91 ? 1.816 -2.105 -16.519 1.00 95.88 91 VAL A N 1
ATOM 670 C CA . VAL A 1 91 ? 0.935 -3.244 -16.815 1.00 95.88 91 VAL A CA 1
ATOM 671 C C . VAL A 1 91 ? 1.397 -4.509 -16.087 1.00 95.88 91 VAL A C 1
ATOM 673 O O . VAL A 1 91 ? 0.569 -5.273 -15.588 1.00 95.88 91 VAL A O 1
ATOM 676 N N . ARG A 1 92 ? 2.715 -4.744 -16.014 1.00 95.69 92 ARG A N 1
ATOM 677 C CA . ARG A 1 92 ? 3.286 -5.889 -15.285 1.00 95.69 92 ARG A CA 1
ATOM 678 C C . ARG A 1 92 ? 3.007 -5.782 -13.790 1.00 95.69 92 ARG A C 1
ATOM 680 O O . ARG A 1 92 ? 2.468 -6.730 -13.231 1.00 95.69 92 ARG A O 1
ATOM 687 N N . TRP A 1 93 ? 3.264 -4.616 -13.198 1.00 95.69 93 TRP A N 1
ATOM 688 C CA . TRP A 1 93 ? 2.966 -4.320 -11.799 1.00 95.69 93 TRP A CA 1
ATOM 689 C C . TRP A 1 93 ? 1.504 -4.612 -11.471 1.00 95.69 93 TRP A C 1
ATOM 691 O O . TRP A 1 93 ? 1.228 -5.407 -10.581 1.00 95.69 93 TRP A O 1
ATOM 701 N N . THR A 1 94 ? 0.561 -4.062 -12.242 1.00 93.94 94 THR A N 1
ATOM 702 C CA . THR A 1 94 ? -0.871 -4.291 -12.007 1.00 93.94 94 THR A CA 1
ATOM 703 C C . THR A 1 94 ? -1.259 -5.765 -12.086 1.00 93.94 94 THR A C 1
ATOM 705 O O . THR A 1 94 ? -2.090 -6.233 -11.309 1.00 93.94 94 THR A O 1
ATOM 708 N N . ARG A 1 95 ? -0.653 -6.518 -13.009 1.00 93.75 95 ARG A N 1
ATOM 709 C CA . ARG A 1 95 ? -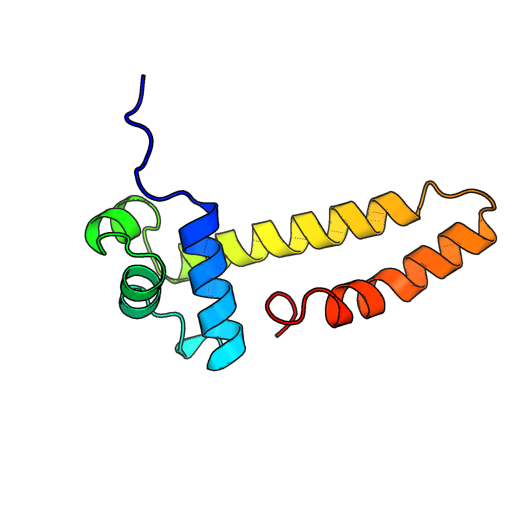0.917 -7.952 -13.164 1.00 93.75 95 ARG A CA 1
ATOM 710 C C . A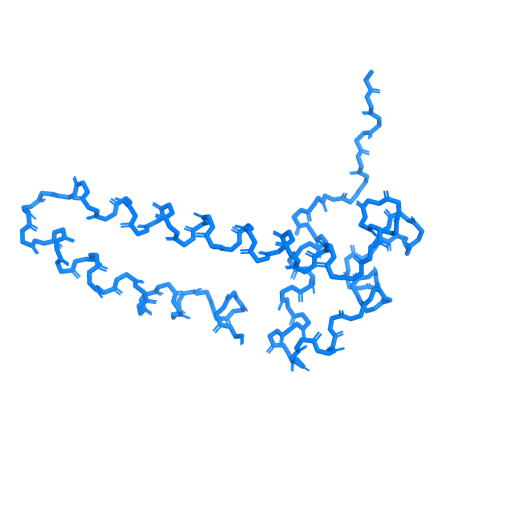RG A 1 95 ? -0.331 -8.787 -12.023 1.00 93.75 95 ARG A C 1
ATOM 712 O O . ARG A 1 95 ? -0.942 -9.775 -11.630 1.00 93.75 95 ARG A O 1
ATOM 719 N N . GLU A 1 96 ? 0.847 -8.425 -11.533 1.00 93.69 96 GLU A N 1
ATOM 720 C CA . GLU A 1 96 ? 1.574 -9.162 -10.491 1.00 93.69 96 GLU A CA 1
ATOM 721 C C . GLU A 1 96 ? 1.109 -8.793 -9.077 1.00 93.69 96 GLU A C 1
ATOM 723 O O . GLU A 1 96 ? 1.184 -9.619 -8.170 1.00 93.69 96 GLU A O 1
ATOM 728 N N . LYS A 1 97 ? 0.578 -7.579 -8.905 1.00 91.44 97 LYS A N 1
ATOM 729 C CA . LYS A 1 97 ? 0.131 -7.004 -7.632 1.00 91.44 97 LYS A CA 1
ATOM 730 C C . LYS A 1 97 ? -1.329 -6.538 -7.703 1.00 91.44 97 LYS A C 1
ATOM 732 O O . LYS A 1 97 ? -1.613 -5.336 -7.675 1.00 91.44 97 LYS A O 1
ATOM 737 N N . PRO A 1 98 ? -2.286 -7.478 -7.831 1.00 88.38 98 PRO A N 1
ATOM 738 C CA . PRO A 1 98 ? -3.696 -7.148 -8.018 1.00 88.38 98 PRO A CA 1
ATOM 739 C C . PRO A 1 98 ? -4.353 -6.540 -6.773 1.00 88.38 98 PRO A C 1
ATOM 741 O O . PRO A 1 98 ? -5.371 -5.872 -6.913 1.00 88.38 98 PRO A O 1
ATOM 744 N N . VAL A 1 99 ? -3.813 -6.766 -5.569 1.00 90.38 99 VAL A N 1
ATOM 745 C CA . VAL A 1 99 ? -4.324 -6.150 -4.330 1.00 90.38 99 VAL A CA 1
ATOM 746 C C . VAL A 1 99 ? -3.883 -4.693 -4.255 1.00 90.38 99 VAL A C 1
ATOM 748 O O . VAL A 1 99 ? -4.699 -3.814 -4.014 1.00 90.38 99 VAL A O 1
ATOM 751 N N . GLU A 1 100 ? -2.610 -4.429 -4.535 1.00 89.25 100 GLU A N 1
ATOM 752 C CA . GLU A 1 100 ? -2.027 -3.088 -4.514 1.00 89.25 100 GLU A CA 1
ATOM 753 C C . GLU A 1 100 ? -2.503 -2.187 -5.667 1.00 89.25 100 GLU A C 1
ATOM 755 O O . GLU A 1 100 ? -2.204 -0.996 -5.672 1.00 89.25 100 GLU A O 1
ATOM 760 N N . SER A 1 101 ? -3.218 -2.745 -6.650 1.00 83.56 101 SER A N 1
ATOM 761 C CA . SER A 1 101 ? -3.640 -2.046 -7.874 1.00 83.56 101 SER A CA 1
ATOM 762 C C . SER A 1 101 ? -5.160 -1.893 -8.029 1.00 83.56 101 SER A C 1
ATOM 764 O O . SER A 1 101 ? -5.619 -1.541 -9.117 1.00 83.56 101 SER A O 1
ATOM 766 N N . ARG A 1 102 ? -5.940 -2.197 -6.986 1.00 80.19 102 ARG A N 1
ATOM 767 C CA . ARG A 1 102 ? -7.402 -2.015 -6.940 1.00 80.19 102 ARG A CA 1
ATOM 768 C C . ARG A 1 102 ? -7.785 -0.749 -6.189 1.00 80.19 102 ARG A C 1
ATOM 770 O O . ARG A 1 102 ? -8.744 -0.096 -6.651 1.00 80.19 102 ARG A O 1
#

pLDDT: mean 91.95, std 10.14, range [37.19, 98.12]